Protein AF-A0A7Y3HHA9-F1 (afdb_monomer)

Nearest PDB structures (foldseek):
  8ezw-assembly6_F  TM=5.218E-01  e=1.180E-02  Vibrio cholerae O1 biovar El Tor str. N16961
  5mj4-assembly1_A  TM=5.507E-01  e=1.048E+00  Homo sapiens
  3duh-assembly2_B  TM=5.190E-01  e=1.494E+00  Homo sapiens
  6uib-assembly1_B  TM=4.899E-01  e=1.408E+00  Homo sapiens
  7u4c-assembly1_A  TM=1.554E-01  e=4.325E-01  Borreliella burgdorferi

Sequence (174 aa):
MTKRVMRGATVMVLTVIAATLVMAGVAGAHQSGENYLYLDIFDSEIDGEIHYPVEDLNEVLGADIPDDADGAKMWAEANPDLIHDYSAAHIAMSGLDGSSWPIVFGDFDGLEGADGAYLIAAFDVDREFEEVPRQFVVTYDAIVHAKPERAALLAIATDFGSGTFNNEADMLLR

Secondary structure (DSSP, 8-state):
--SSSHHHHHHHHHHHHHHHHTT--------TTEEEEEEEE-SS-EEEEEEEEHHHHHHHHT----SSHHHHHHHHHHSHHHHHHHHHHHEEEEETT--EE-EEEEEEEEEEETTEEEEEEEEEE----SS--S-EEEEE-TTTTT-TTSEEEEEEEEETTTTB-S--S-B---

Structure (mmCIF, N/CA/C/O backbone):
data_AF-A0A7Y3HHA9-F1
#
_entry.id   AF-A0A7Y3HHA9-F1
#
loop_
_atom_site.group_PDB
_atom_site.id
_atom_site.type_symbol
_atom_site.label_atom_id
_atom_site.label_alt_id
_atom_site.label_comp_id
_atom_site.label_asym_id
_atom_site.label_entity_id
_atom_site.label_seq_id
_atom_site.pdbx_PDB_ins_code
_atom_site.Cartn_x
_atom_site.Cartn_y
_atom_site.Cartn_z
_atom_site.occupancy
_atom_site.B_iso_or_equiv
_atom_site.auth_seq_id
_atom_site.auth_comp_id
_atom_site.auth_asym_id
_atom_site.auth_atom_id
_atom_site.pdbx_PDB_model_num
ATOM 1 N N . MET A 1 1 ? 16.916 63.823 18.749 1.00 47.66 1 MET A N 1
ATOM 2 C CA . MET A 1 1 ? 17.586 62.990 17.719 1.00 47.66 1 MET A CA 1
ATOM 3 C C . MET A 1 1 ? 17.289 61.524 18.017 1.00 47.66 1 MET A C 1
ATOM 5 O O . MET A 1 1 ? 18.053 60.885 18.715 1.00 47.66 1 MET A O 1
ATOM 9 N N . THR A 1 2 ? 16.147 61.005 17.559 1.00 54.62 2 THR A N 1
ATOM 10 C CA . THR A 1 2 ? 15.595 59.715 18.049 1.00 54.62 2 THR A CA 1
ATOM 11 C C . THR A 1 2 ? 14.977 58.857 16.936 1.00 54.62 2 THR A C 1
ATOM 13 O O . THR A 1 2 ? 14.208 57.948 17.204 1.00 54.62 2 THR A O 1
ATOM 16 N N . LYS A 1 3 ? 15.310 59.124 15.663 1.00 49.22 3 LYS A N 1
ATOM 17 C CA . LYS A 1 3 ? 14.715 58.429 14.498 1.00 49.22 3 LYS A CA 1
ATOM 18 C C . LYS A 1 3 ? 15.696 57.601 13.652 1.00 49.22 3 LYS A C 1
ATOM 20 O O . LYS A 1 3 ? 15.265 56.941 12.714 1.00 49.22 3 LYS A O 1
ATOM 25 N N . ARG A 1 4 ? 17.004 57.615 13.951 1.00 50.03 4 ARG A N 1
ATOM 26 C CA . ARG A 1 4 ? 18.024 56.909 13.139 1.00 50.03 4 ARG A CA 1
ATOM 27 C C . ARG A 1 4 ? 18.368 55.495 13.621 1.00 50.03 4 ARG A C 1
ATOM 29 O O . ARG A 1 4 ? 18.747 54.681 12.794 1.00 50.03 4 ARG A O 1
ATOM 36 N N . VAL A 1 5 ? 18.180 55.183 14.905 1.00 50.69 5 VAL A N 1
ATOM 37 C CA . VAL A 1 5 ? 18.559 53.870 15.471 1.00 50.69 5 VAL A CA 1
ATOM 38 C C . VAL A 1 5 ? 17.484 52.796 15.223 1.00 50.69 5 VAL A C 1
ATOM 40 O O . VAL A 1 5 ? 17.817 51.639 15.001 1.00 50.69 5 VAL A O 1
ATOM 43 N N . MET A 1 6 ? 16.200 53.174 15.130 1.00 48.12 6 MET A N 1
ATOM 44 C CA . MET A 1 6 ? 15.101 52.220 14.881 1.00 48.12 6 MET A CA 1
ATOM 45 C C . MET A 1 6 ? 15.085 51.613 13.469 1.00 48.12 6 MET A C 1
ATOM 47 O O . MET A 1 6 ? 14.501 50.555 13.288 1.00 48.12 6 MET A O 1
ATOM 51 N N . ARG A 1 7 ? 15.729 52.230 12.465 1.00 48.66 7 ARG A N 1
ATOM 52 C CA . ARG A 1 7 ? 15.725 51.702 11.085 1.00 48.66 7 ARG A CA 1
ATOM 53 C C . ARG A 1 7 ? 16.680 50.522 10.869 1.00 48.66 7 ARG A C 1
ATOM 55 O O . ARG A 1 7 ? 16.434 49.726 9.975 1.00 48.66 7 ARG A O 1
ATOM 62 N N . GLY A 1 8 ? 17.741 50.397 11.671 1.00 46.31 8 GLY A N 1
ATOM 63 C CA . GLY A 1 8 ? 18.710 49.299 11.539 1.00 46.31 8 GLY A CA 1
ATOM 64 C C . GLY A 1 8 ? 18.204 47.975 12.117 1.00 46.31 8 GLY A C 1
ATOM 65 O O . GLY A 1 8 ? 18.398 46.924 11.514 1.00 46.31 8 GLY A O 1
ATOM 66 N N . ALA A 1 9 ? 17.491 48.035 13.246 1.00 51.56 9 ALA A N 1
ATOM 67 C CA . ALA A 1 9 ? 16.968 46.849 13.924 1.00 51.56 9 ALA A CA 1
ATOM 68 C C . ALA A 1 9 ? 15.857 46.147 13.120 1.00 51.56 9 ALA A C 1
ATOM 70 O O . ALA A 1 9 ? 15.821 44.922 13.064 1.00 51.56 9 ALA A O 1
ATOM 71 N N . THR A 1 10 ? 14.991 46.905 12.438 1.00 52.88 10 THR A N 1
ATOM 72 C CA . THR A 1 10 ? 13.912 46.338 11.610 1.00 52.88 10 THR A CA 1
ATOM 73 C C . THR A 1 10 ? 14.438 45.604 10.374 1.00 52.88 10 THR A C 1
ATOM 75 O O . THR A 1 10 ? 13.900 44.563 10.015 1.00 52.88 10 THR A O 1
ATOM 78 N N . VAL A 1 11 ? 15.510 46.101 9.742 1.00 56.81 11 VAL A N 1
ATOM 79 C CA . VAL A 1 11 ? 16.112 45.444 8.567 1.00 56.81 11 VAL A CA 1
ATOM 80 C C . VAL A 1 11 ? 16.788 44.130 8.965 1.00 56.81 11 VAL A C 1
ATOM 82 O O . VAL A 1 11 ? 16.628 43.137 8.271 1.00 56.81 11 VAL A O 1
ATOM 85 N N . MET A 1 12 ? 17.469 44.087 10.114 1.00 55.66 12 MET A N 1
ATOM 86 C CA . MET A 1 12 ? 18.148 42.874 10.582 1.00 55.66 12 MET A CA 1
ATOM 87 C C . MET A 1 12 ? 17.168 41.746 10.944 1.00 55.66 12 MET A C 1
ATOM 89 O O . MET A 1 12 ? 17.413 40.593 10.602 1.00 55.66 12 MET A O 1
ATOM 93 N N . VAL A 1 13 ? 16.037 42.072 11.581 1.00 59.06 13 VAL A N 1
ATOM 94 C CA . VAL A 1 13 ? 14.995 41.089 11.936 1.00 59.06 13 VAL A CA 1
ATOM 95 C C . VAL A 1 13 ? 14.335 40.501 10.684 1.00 59.06 13 VAL A C 1
ATOM 97 O O . VAL A 1 13 ? 14.126 39.293 10.620 1.00 59.06 13 VAL A O 1
ATOM 100 N N . LEU A 1 14 ? 14.072 41.320 9.660 1.00 58.12 14 LEU A N 1
ATOM 101 C CA . LEU A 1 14 ? 13.519 40.842 8.387 1.00 58.12 14 LEU A CA 1
ATOM 102 C C . LEU A 1 14 ? 14.495 39.928 7.633 1.00 58.12 14 LEU A C 1
ATOM 104 O O . LEU A 1 14 ? 14.060 38.931 7.062 1.00 58.12 14 LEU A O 1
ATOM 108 N N . THR A 1 15 ? 15.802 40.208 7.675 1.00 58.19 15 THR A N 1
ATOM 109 C CA . THR A 1 15 ? 16.816 39.338 7.056 1.00 58.19 15 THR A CA 1
ATOM 110 C C . THR A 1 15 ? 16.924 37.985 7.760 1.00 58.19 15 THR A C 1
ATOM 112 O O . THR A 1 15 ? 17.072 36.968 7.089 1.00 58.19 15 THR A O 1
ATOM 115 N N . VAL A 1 16 ? 16.816 37.943 9.093 1.00 59.91 16 VAL A N 1
ATOM 116 C CA . VAL A 1 16 ? 16.856 36.680 9.852 1.00 59.91 16 VAL A CA 1
ATOM 117 C C . VAL A 1 16 ? 15.610 35.830 9.583 1.00 59.91 16 VAL A C 1
ATOM 119 O O . VAL A 1 16 ? 15.747 34.635 9.352 1.00 59.91 16 VAL A O 1
ATOM 122 N N . ILE A 1 17 ? 14.419 36.439 9.516 1.00 59.75 17 ILE A N 1
ATOM 123 C CA . ILE A 1 17 ? 13.169 35.727 9.184 1.00 59.75 17 ILE A CA 1
ATOM 124 C C . ILE A 1 17 ? 13.194 35.205 7.736 1.00 59.75 17 ILE A C 1
ATOM 126 O O . ILE A 1 17 ? 12.814 34.062 7.482 1.00 59.75 17 ILE A O 1
ATOM 130 N N . ALA A 1 18 ? 13.688 36.006 6.786 1.00 58.78 18 ALA A N 1
ATOM 131 C CA . ALA A 1 18 ? 13.836 35.576 5.396 1.00 58.78 18 ALA A CA 1
ATOM 132 C C . ALA A 1 18 ? 14.856 34.434 5.246 1.00 58.78 18 ALA A C 1
ATOM 134 O O . ALA A 1 18 ? 14.629 33.521 4.461 1.00 58.78 18 ALA A O 1
ATOM 135 N N . ALA A 1 19 ? 15.943 34.439 6.027 1.00 58.47 19 ALA A N 1
ATOM 136 C CA . ALA A 1 19 ? 16.940 33.369 6.012 1.00 58.47 19 ALA A CA 1
ATOM 137 C C . ALA A 1 19 ? 16.417 32.049 6.607 1.00 58.47 19 ALA A C 1
ATOM 139 O O . ALA A 1 19 ? 16.813 30.982 6.145 1.00 58.47 19 ALA A O 1
ATOM 140 N N . THR A 1 20 ? 15.508 32.092 7.588 1.00 56.41 20 THR A N 1
ATOM 141 C CA . THR A 1 20 ? 14.905 30.873 8.160 1.00 56.41 20 THR A CA 1
ATOM 142 C C . THR A 1 20 ? 13.852 30.228 7.258 1.00 56.41 20 THR A C 1
ATOM 144 O O . THR A 1 20 ? 13.670 29.019 7.328 1.00 56.41 20 THR A O 1
ATOM 147 N N . LEU A 1 21 ? 13.193 30.993 6.378 1.00 56.50 21 LEU A N 1
ATOM 148 C CA . LEU A 1 21 ? 12.159 30.466 5.472 1.00 56.50 21 LEU A CA 1
ATOM 149 C C . LEU A 1 21 ? 12.725 29.659 4.290 1.00 56.50 21 LEU A C 1
ATOM 151 O O . LEU A 1 21 ? 12.011 28.839 3.726 1.00 56.50 21 LEU A O 1
ATOM 155 N N . VAL A 1 22 ? 14.000 29.845 3.931 1.00 54.88 22 VAL A N 1
ATOM 156 C CA . VAL A 1 22 ? 14.644 29.099 2.827 1.00 54.88 22 VAL A CA 1
ATOM 157 C C . VAL A 1 22 ? 15.111 27.701 3.269 1.00 54.88 22 VAL A C 1
ATOM 159 O O . VAL A 1 22 ? 15.427 26.865 2.432 1.00 54.88 22 VAL A O 1
ATOM 162 N N . MET A 1 23 ? 15.117 27.417 4.577 1.00 50.69 23 MET A N 1
ATOM 163 C CA . MET A 1 23 ? 15.437 26.092 5.130 1.00 50.69 23 MET A CA 1
ATOM 164 C C . MET A 1 23 ? 14.202 25.270 5.514 1.00 50.69 23 MET A C 1
ATOM 166 O O . MET A 1 23 ? 14.335 24.275 6.224 1.00 50.69 23 MET A O 1
ATOM 170 N N . ALA A 1 24 ? 13.012 25.634 5.026 1.00 50.94 24 ALA A N 1
ATOM 171 C CA . ALA A 1 24 ? 11.919 24.673 4.925 1.00 50.94 24 ALA A CA 1
ATOM 172 C C . ALA A 1 24 ? 12.322 23.638 3.864 1.00 50.94 24 ALA A C 1
ATOM 174 O O . ALA A 1 24 ? 11.993 23.770 2.687 1.00 50.94 24 ALA A O 1
ATOM 175 N N . GLY A 1 25 ? 13.161 22.680 4.270 1.00 49.50 25 GLY A N 1
ATOM 176 C CA . GLY A 1 25 ? 13.531 21.544 3.446 1.00 49.50 25 GLY A CA 1
ATOM 177 C C . GLY A 1 25 ? 12.257 20.881 2.953 1.00 49.50 25 GLY A C 1
ATOM 178 O O . GLY A 1 25 ? 11.288 20.770 3.706 1.00 49.50 25 GLY A O 1
ATOM 179 N N . VAL A 1 26 ? 12.259 20.489 1.682 1.00 49.69 26 VAL A N 1
ATOM 180 C CA . VAL A 1 26 ? 11.232 19.608 1.138 1.00 49.69 26 VAL A CA 1
ATOM 181 C C . VAL A 1 26 ? 11.236 18.385 2.047 1.00 49.69 26 VAL A C 1
ATOM 183 O O . VAL A 1 26 ? 12.224 17.653 2.089 1.00 49.69 26 VAL A O 1
ATOM 186 N N . ALA A 1 27 ? 10.202 18.244 2.871 1.00 51.69 27 ALA A N 1
ATOM 187 C CA . ALA A 1 27 ? 10.005 17.050 3.665 1.00 51.69 27 ALA A CA 1
ATOM 188 C C . ALA A 1 27 ? 9.682 15.941 2.662 1.00 51.69 27 ALA A C 1
ATOM 190 O O . ALA A 1 27 ? 8.541 15.791 2.239 1.00 51.69 27 ALA A O 1
ATOM 191 N N . GLY A 1 28 ? 10.720 15.254 2.184 1.00 55.97 28 GLY A N 1
ATOM 192 C CA . GLY A 1 28 ? 10.570 14.051 1.384 1.00 55.97 28 GLY A CA 1
ATOM 193 C C . GLY A 1 28 ? 10.059 12.962 2.310 1.00 55.97 28 GLY A C 1
ATOM 194 O O . GLY A 1 28 ? 10.855 12.348 3.013 1.00 55.97 28 GLY A O 1
ATOM 195 N N . ALA A 1 29 ? 8.738 12.796 2.365 1.00 62.22 29 ALA A N 1
ATOM 196 C CA . ALA A 1 29 ? 8.090 11.759 3.163 1.00 62.22 29 ALA A CA 1
ATOM 197 C C . ALA A 1 29 ? 8.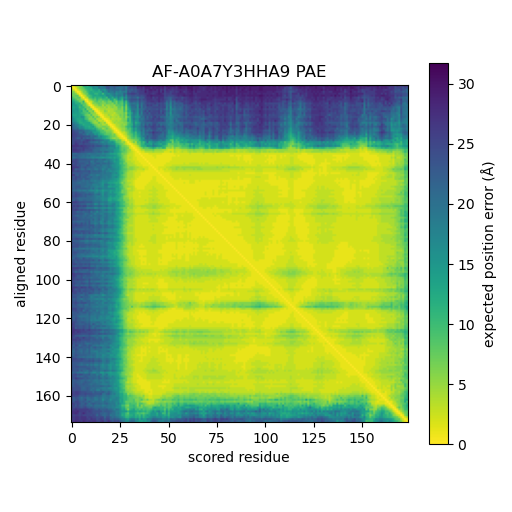378 10.343 2.630 1.00 62.22 29 ALA A C 1
ATOM 199 O O . ALA A 1 29 ? 8.189 9.387 3.366 1.00 62.22 29 ALA A O 1
ATOM 200 N N . HIS A 1 30 ? 8.909 10.236 1.406 1.00 63.78 30 HIS A N 1
ATOM 201 C CA . HIS A 1 30 ? 9.279 8.981 0.762 1.00 63.78 30 HIS A CA 1
ATOM 202 C C . HIS A 1 30 ? 10.801 8.882 0.614 1.00 63.78 30 HIS A C 1
ATOM 204 O O . HIS A 1 30 ? 11.395 9.670 -0.130 1.00 63.78 30 HIS A O 1
ATOM 210 N N . GLN A 1 31 ? 11.445 7.947 1.320 1.00 68.31 31 GLN A N 1
ATOM 211 C CA . GLN A 1 31 ? 12.849 7.590 1.069 1.00 68.31 31 GLN A CA 1
ATOM 212 C C . GLN A 1 31 ? 12.918 6.410 0.094 1.00 68.31 31 GLN A C 1
ATOM 214 O O . GLN A 1 31 ? 12.062 5.528 0.118 1.00 68.31 31 GLN A O 1
ATOM 219 N N . SER A 1 32 ? 13.947 6.366 -0.760 1.00 69.19 32 SER A N 1
ATOM 220 C CA . SER A 1 32 ? 14.205 5.195 -1.608 1.00 69.19 32 SER A CA 1
ATOM 221 C C . SER A 1 32 ? 14.218 3.894 -0.793 1.00 69.19 32 SER A C 1
ATOM 223 O O . SER A 1 32 ? 14.957 3.766 0.186 1.00 69.19 32 SER A O 1
ATOM 225 N N . GLY A 1 33 ? 13.445 2.902 -1.243 1.00 75.50 33 GLY A N 1
ATOM 226 C CA . GLY A 1 33 ? 13.431 1.551 -0.676 1.00 75.50 33 GLY A CA 1
ATOM 227 C C . GLY A 1 33 ? 12.473 1.325 0.493 1.00 75.50 33 GLY A C 1
ATOM 228 O O . GLY A 1 33 ? 12.550 0.279 1.146 1.00 75.50 33 GLY A O 1
ATOM 229 N N . GLU A 1 34 ? 11.590 2.279 0.761 1.00 88.44 34 GLU A N 1
ATOM 230 C CA . GLU A 1 34 ? 10.464 2.111 1.672 1.00 88.44 34 GLU A CA 1
ATOM 231 C C . GLU A 1 34 ? 9.215 1.741 0.860 1.00 88.44 34 GLU A C 1
ATOM 233 O O . GLU A 1 34 ? 8.952 2.318 -0.190 1.00 88.44 34 GLU A O 1
ATOM 238 N N . ASN A 1 35 ? 8.456 0.753 1.323 1.00 92.06 35 ASN A N 1
ATOM 239 C CA . ASN A 1 35 ? 7.112 0.473 0.826 1.00 92.06 35 ASN A CA 1
ATOM 240 C C . ASN A 1 35 ? 6.119 0.716 1.962 1.00 92.06 35 ASN A C 1
ATOM 242 O O . ASN A 1 35 ? 6.415 0.414 3.123 1.00 92.06 35 ASN A O 1
ATOM 246 N N . TYR A 1 36 ? 4.961 1.276 1.630 1.00 94.50 36 TYR A N 1
ATOM 247 C CA . TYR A 1 36 ? 4.042 1.810 2.628 1.00 94.50 36 TYR A CA 1
ATOM 248 C C . TYR A 1 36 ? 2.690 1.126 2.546 1.00 94.50 36 TYR A C 1
ATOM 250 O O . TYR A 1 36 ? 2.186 0.846 1.463 1.00 94.50 36 TYR A O 1
ATOM 258 N N . LEU A 1 37 ? 2.107 0.906 3.715 1.00 96.75 37 LEU A N 1
ATOM 259 C CA . LEU A 1 37 ? 0.710 0.584 3.910 1.00 96.75 37 LEU A CA 1
ATOM 260 C C . LEU A 1 37 ? 0.083 1.735 4.697 1.00 96.75 37 LEU A C 1
ATOM 262 O O . LEU A 1 37 ? 0.423 1.950 5.864 1.00 96.75 37 LEU A O 1
ATOM 266 N N . TYR A 1 38 ? -0.814 2.472 4.058 1.00 96.19 38 TYR A N 1
ATOM 267 C CA . TYR A 1 38 ? -1.603 3.525 4.681 1.00 96.19 38 TYR A CA 1
ATOM 268 C C . TYR A 1 38 ? -2.986 2.991 5.027 1.00 96.19 38 TYR A C 1
ATOM 270 O O . TYR A 1 38 ? -3.586 2.262 4.240 1.00 96.19 38 TYR A O 1
ATOM 278 N N . LEU A 1 39 ? -3.471 3.343 6.216 1.00 96.94 39 LEU A N 1
ATOM 279 C CA . LEU A 1 39 ? -4.825 3.038 6.662 1.00 96.94 39 LEU A CA 1
ATOM 280 C C . LEU A 1 39 ? -5.594 4.323 6.954 1.00 96.94 39 LEU A C 1
ATOM 282 O O . LEU A 1 39 ? -5.101 5.189 7.687 1.00 96.94 39 LEU A O 1
ATOM 286 N N . ASP A 1 40 ? -6.826 4.373 6.470 1.00 96.12 40 ASP A N 1
ATOM 287 C CA . ASP A 1 40 ? -7.832 5.362 6.820 1.00 96.12 40 ASP A CA 1
ATOM 288 C C . ASP A 1 40 ? -8.936 4.676 7.627 1.00 96.12 40 ASP A C 1
ATOM 290 O O . ASP A 1 40 ? -9.640 3.784 7.162 1.00 96.12 40 ASP A O 1
ATOM 294 N N . ILE A 1 41 ? -9.039 5.057 8.899 1.00 96.19 41 ILE A N 1
ATOM 295 C CA . ILE A 1 41 ? -9.936 4.445 9.875 1.00 96.19 41 ILE A CA 1
ATOM 296 C C . ILE A 1 41 ? -11.081 5.414 10.163 1.00 96.19 41 ILE A C 1
ATOM 298 O O . ILE A 1 41 ? -10.906 6.450 10.820 1.00 96.19 41 ILE A O 1
ATOM 302 N N . PHE A 1 42 ? -12.268 5.047 9.700 1.00 94.81 42 PHE A N 1
ATOM 303 C CA . PHE A 1 42 ? -13.505 5.782 9.925 1.00 94.81 42 PHE A CA 1
ATOM 304 C C . PHE A 1 42 ? -14.327 5.133 11.049 1.00 94.81 42 PHE A C 1
ATOM 306 O O . PHE A 1 42 ? -13.882 4.198 11.718 1.00 94.81 42 PHE A O 1
ATOM 313 N N . ASP A 1 43 ? -15.538 5.642 11.289 1.00 93.56 43 ASP A N 1
ATOM 314 C CA . ASP A 1 43 ? -16.406 5.128 12.356 1.00 93.56 43 ASP A CA 1
ATOM 315 C C . ASP A 1 43 ? -16.838 3.671 12.097 1.00 93.56 43 ASP A C 1
ATOM 317 O O . ASP A 1 43 ? -16.885 2.864 13.029 1.00 93.56 43 ASP A O 1
ATOM 321 N N . SER A 1 44 ? -17.133 3.325 10.839 1.00 95.56 44 SER A N 1
ATOM 322 C CA . SER A 1 44 ? -17.732 2.037 10.450 1.00 95.56 44 SER A CA 1
ATOM 323 C C . SER A 1 44 ? -17.018 1.307 9.309 1.00 95.56 44 SER A C 1
ATOM 325 O O . SER A 1 44 ? -17.502 0.262 8.879 1.00 95.56 44 SER A O 1
ATOM 327 N N . GLU A 1 45 ? -15.903 1.840 8.815 1.00 96.88 45 GLU A N 1
ATOM 328 C CA . GLU A 1 45 ? -15.158 1.309 7.667 1.00 96.88 45 GLU A CA 1
ATOM 329 C C . GLU A 1 45 ? -13.651 1.546 7.835 1.00 96.88 45 GLU A C 1
ATOM 331 O O . GLU A 1 45 ? -13.220 2.409 8.610 1.00 96.88 45 GLU A O 1
ATOM 336 N N . ILE A 1 46 ? -12.861 0.715 7.156 1.00 97.88 46 ILE A N 1
ATOM 337 C CA . ILE A 1 46 ? -11.411 0.856 7.058 1.00 97.88 46 ILE A CA 1
ATOM 338 C C . ILE A 1 46 ? -11.058 0.758 5.584 1.00 97.88 46 ILE A C 1
ATOM 340 O O . ILE A 1 46 ? -11.289 -0.289 4.972 1.00 97.88 46 ILE A O 1
ATOM 344 N N . ASP A 1 47 ? -10.405 1.800 5.100 1.00 97.75 47 ASP A N 1
ATOM 345 C CA . ASP A 1 47 ? -9.862 1.867 3.754 1.00 97.75 47 ASP A CA 1
ATOM 346 C C . ASP A 1 47 ? -8.339 1.935 3.859 1.00 97.75 47 ASP A C 1
ATOM 348 O O . ASP A 1 47 ? -7.760 2.151 4.937 1.00 97.75 47 ASP A O 1
ATOM 352 N N . GLY A 1 48 ? -7.657 1.733 2.744 1.00 97.56 48 GLY A N 1
ATOM 353 C CA . GLY A 1 48 ? -6.223 1.905 2.724 1.00 97.56 48 GLY A CA 1
ATOM 354 C C . GLY A 1 48 ? -5.619 1.923 1.341 1.00 97.56 48 GLY A C 1
ATOM 355 O O . GLY A 1 48 ? -6.255 1.667 0.320 1.00 97.56 48 GLY A O 1
ATOM 356 N N . GLU A 1 49 ? -4.328 2.208 1.340 1.00 98.00 49 GLU A N 1
ATOM 357 C CA . GLU A 1 49 ? -3.516 2.266 0.141 1.00 98.00 49 GLU A CA 1
ATOM 358 C C . GLU A 1 49 ? -2.195 1.551 0.381 1.00 98.00 49 GLU A C 1
ATOM 360 O O . GLU A 1 49 ? -1.577 1.670 1.443 1.00 98.00 49 GLU A O 1
ATOM 365 N N . ILE A 1 50 ? -1.734 0.828 -0.634 1.00 98.19 50 ILE A N 1
ATOM 366 C CA . ILE A 1 50 ? -0.393 0.256 -0.655 1.00 98.19 50 ILE A CA 1
ATOM 367 C C . ILE A 1 50 ? 0.436 1.015 -1.675 1.00 98.19 50 ILE A C 1
ATOM 369 O O . ILE A 1 50 ? 0.065 1.082 -2.844 1.00 98.19 50 ILE A O 1
ATOM 373 N N . HIS A 1 51 ? 1.557 1.582 -1.238 1.00 96.94 51 HIS A N 1
ATOM 374 C CA . HIS A 1 51 ? 2.469 2.328 -2.100 1.00 96.94 51 HIS A CA 1
ATOM 375 C C . HIS A 1 51 ? 3.694 1.461 -2.381 1.00 96.94 51 HIS A C 1
ATOM 377 O O . HIS A 1 51 ? 4.542 1.235 -1.509 1.00 96.94 51 HIS A O 1
ATOM 383 N N . TYR A 1 52 ? 3.786 0.975 -3.616 1.00 97.38 52 TYR A N 1
ATOM 384 C CA . TYR A 1 52 ? 4.878 0.135 -4.093 1.00 97.38 52 TYR A CA 1
ATOM 385 C C . TYR A 1 52 ? 5.899 0.960 -4.877 1.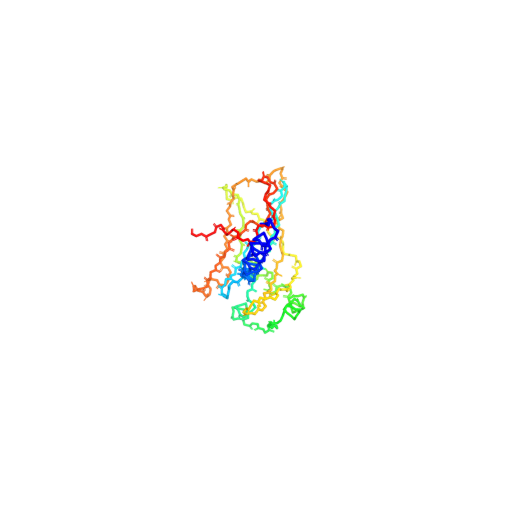00 97.38 52 TYR A C 1
ATOM 387 O O . TYR A 1 52 ? 5.524 1.538 -5.898 1.00 97.38 52 TYR A O 1
ATOM 395 N N . PRO A 1 53 ? 7.191 0.961 -4.501 1.00 96.81 53 PRO A N 1
ATOM 396 C CA . PRO A 1 53 ? 8.234 1.458 -5.390 1.00 96.81 53 PRO A CA 1
ATOM 397 C C . PRO A 1 53 ? 8.209 0.658 -6.695 1.00 96.81 53 PRO A C 1
ATOM 399 O O . PRO A 1 53 ? 8.345 -0.569 -6.669 1.00 96.81 53 PRO A O 1
ATOM 402 N N . VAL A 1 54 ? 8.043 1.330 -7.836 1.00 97.38 54 VAL A N 1
ATOM 403 C CA . VAL A 1 54 ? 7.897 0.656 -9.138 1.00 97.38 54 VAL A CA 1
ATOM 404 C C . VAL A 1 54 ? 9.114 -0.213 -9.469 1.00 97.38 54 VAL A C 1
ATOM 406 O O . VAL A 1 54 ? 8.955 -1.328 -9.963 1.00 97.38 54 VAL A O 1
ATOM 409 N N . GLU A 1 55 ? 10.324 0.255 -9.145 1.00 96.50 55 GLU A N 1
ATOM 410 C CA . GLU A 1 55 ? 11.569 -0.508 -9.319 1.00 96.50 55 GLU A CA 1
ATOM 411 C C . GLU A 1 55 ? 11.508 -1.862 -8.595 1.00 96.50 55 GLU A C 1
ATOM 413 O O . GLU A 1 55 ? 11.743 -2.911 -9.197 1.00 96.50 55 GLU A O 1
ATOM 418 N N . ASP A 1 56 ? 11.137 -1.852 -7.313 1.00 97.12 56 ASP A N 1
ATOM 419 C CA . ASP A 1 56 ? 11.056 -3.072 -6.512 1.00 97.12 56 ASP A CA 1
ATOM 420 C C . ASP A 1 56 ? 9.927 -3.986 -6.994 1.00 97.12 56 ASP A C 1
ATOM 422 O O . ASP A 1 56 ? 10.094 -5.207 -7.029 1.00 97.12 56 ASP A O 1
ATOM 426 N N . LEU A 1 57 ? 8.795 -3.405 -7.396 1.00 97.19 57 LEU A N 1
ATOM 427 C CA . LEU A 1 57 ? 7.651 -4.153 -7.902 1.00 97.19 57 LEU A CA 1
ATOM 428 C C . LEU A 1 57 ? 7.982 -4.871 -9.221 1.00 97.19 57 LEU A C 1
ATOM 430 O O . LEU A 1 57 ? 7.647 -6.045 -9.388 1.00 97.19 57 LEU A O 1
ATOM 434 N N . ASN A 1 58 ? 8.709 -4.208 -10.124 1.00 98.00 58 ASN A N 1
ATOM 435 C CA . ASN A 1 58 ? 9.222 -4.813 -11.353 1.00 98.00 58 ASN A CA 1
ATOM 436 C C . ASN A 1 58 ? 10.125 -6.010 -11.074 1.00 98.00 58 ASN A C 1
ATOM 438 O O . ASN A 1 58 ? 9.982 -7.052 -11.716 1.00 98.00 58 ASN A O 1
ATOM 442 N N . GLU A 1 59 ? 11.027 -5.894 -10.100 1.00 96.94 59 GLU A N 1
ATOM 443 C CA . GLU A 1 59 ? 11.925 -6.987 -9.738 1.00 96.94 59 GLU A CA 1
ATOM 444 C C . GLU A 1 59 ? 11.184 -8.200 -9.166 1.00 96.94 59 GLU A C 1
ATOM 446 O O . GLU A 1 59 ? 11.470 -9.329 -9.573 1.00 96.94 59 GLU A O 1
ATOM 451 N N . VAL A 1 60 ? 10.236 -7.996 -8.244 1.00 97.62 60 VAL A N 1
ATOM 452 C CA . VAL A 1 60 ? 9.530 -9.118 -7.596 1.00 97.62 60 VAL A CA 1
ATOM 453 C C . VAL A 1 60 ? 8.504 -9.779 -8.516 1.00 97.62 60 VAL A C 1
ATOM 455 O O . VAL A 1 60 ? 8.326 -10.995 -8.445 1.00 97.62 60 VAL A O 1
ATOM 458 N N . LEU A 1 61 ? 7.858 -9.014 -9.401 1.00 97.62 61 LEU A N 1
ATOM 459 C CA . LEU A 1 61 ? 6.877 -9.544 -10.353 1.00 97.62 61 LEU A CA 1
ATOM 460 C C . LEU A 1 61 ? 7.516 -10.041 -11.657 1.00 97.62 61 LEU A C 1
ATOM 462 O O . LEU A 1 61 ? 6.869 -10.760 -12.419 1.00 97.62 61 LEU A O 1
ATOM 466 N N . GLY A 1 62 ? 8.764 -9.658 -11.942 1.00 97.56 62 GLY A N 1
ATOM 467 C CA . GLY A 1 62 ? 9.361 -9.830 -13.269 1.00 97.56 62 GLY A CA 1
ATOM 468 C C . GLY A 1 62 ? 8.608 -9.041 -14.347 1.00 97.56 62 GLY A C 1
ATOM 469 O O . GLY A 1 62 ? 8.479 -9.517 -15.477 1.00 97.56 62 GLY A O 1
ATOM 470 N N . ALA A 1 63 ? 8.065 -7.881 -13.972 1.00 97.19 63 ALA A N 1
ATOM 471 C CA . ALA A 1 63 ? 7.266 -7.006 -14.822 1.00 97.19 63 ALA A CA 1
ATOM 472 C C . ALA A 1 63 ? 8.120 -5.895 -15.465 1.00 97.19 63 ALA A C 1
ATOM 474 O O . ALA A 1 63 ? 9.309 -5.760 -15.184 1.00 97.19 63 ALA A O 1
ATOM 475 N N . ASP A 1 64 ? 7.494 -5.130 -16.361 1.00 97.75 64 ASP A N 1
ATOM 476 C CA . ASP A 1 64 ? 8.085 -3.966 -17.039 1.00 97.75 64 ASP A CA 1
ATOM 477 C C . ASP A 1 64 ? 7.113 -2.778 -16.933 1.00 97.75 64 ASP A C 1
ATOM 479 O O . ASP A 1 64 ? 6.538 -2.301 -17.913 1.00 97.75 64 ASP A O 1
ATOM 483 N N . ILE A 1 65 ? 6.822 -2.406 -15.688 1.00 98.44 65 ILE A N 1
ATOM 484 C CA . ILE A 1 65 ? 6.012 -1.256 -15.290 1.00 98.44 65 ILE A CA 1
ATOM 485 C C . ILE A 1 65 ? 6.829 0.014 -15.585 1.00 98.44 65 ILE A C 1
ATOM 487 O O . ILE A 1 65 ? 7.985 0.082 -15.150 1.00 98.44 65 ILE A O 1
ATOM 491 N N . PRO A 1 66 ? 6.267 1.010 -16.298 1.00 98.31 66 PRO A N 1
ATOM 492 C CA . PRO A 1 66 ? 6.940 2.284 -16.555 1.00 98.31 66 PRO A CA 1
ATOM 493 C C . PRO A 1 66 ? 7.362 2.999 -15.269 1.00 98.31 66 PRO A C 1
ATOM 495 O O . PRO A 1 66 ? 6.632 2.972 -14.283 1.00 98.31 66 PRO A O 1
ATOM 498 N N . ASP A 1 67 ? 8.521 3.656 -15.293 1.00 96.19 67 ASP A N 1
ATOM 499 C CA . ASP A 1 67 ? 9.157 4.292 -14.132 1.00 96.19 67 ASP A CA 1
ATOM 500 C C . ASP A 1 67 ? 8.620 5.696 -13.797 1.00 96.19 67 ASP A C 1
ATOM 502 O O . ASP A 1 67 ? 9.107 6.324 -12.856 1.00 96.19 67 ASP A O 1
ATOM 506 N N . ASP A 1 68 ? 7.603 6.162 -14.526 1.00 97.25 68 ASP A N 1
ATOM 507 C CA . ASP A 1 68 ? 6.858 7.396 -14.274 1.00 97.25 68 ASP A CA 1
ATOM 508 C C . ASP A 1 68 ? 5.449 7.121 -13.715 1.00 97.25 68 ASP A C 1
ATOM 510 O O . ASP A 1 68 ? 4.836 6.094 -14.012 1.00 97.25 68 ASP A O 1
ATOM 514 N N . ALA A 1 69 ? 4.920 8.053 -12.915 1.00 96.94 69 ALA A N 1
ATOM 515 C CA . ALA A 1 69 ? 3.638 7.892 -12.222 1.00 96.94 69 ALA A CA 1
ATOM 516 C C . ALA A 1 69 ? 2.453 7.574 -13.159 1.00 96.94 69 ALA A C 1
ATOM 518 O O . ALA A 1 69 ? 1.706 6.621 -12.920 1.00 96.94 69 ALA A O 1
ATOM 519 N N . ASP A 1 70 ? 2.290 8.342 -14.241 1.00 98.38 70 ASP A N 1
ATOM 520 C CA . ASP A 1 70 ? 1.182 8.162 -15.188 1.00 98.38 70 ASP A CA 1
ATOM 521 C C . ASP A 1 70 ? 1.287 6.803 -15.899 1.00 98.38 70 ASP A C 1
ATOM 523 O O . ASP A 1 70 ? 0.298 6.076 -16.038 1.00 98.38 70 ASP A O 1
ATOM 527 N N . GLY A 1 71 ? 2.495 6.432 -16.328 1.00 98.44 71 GLY A N 1
ATOM 528 C CA . GLY A 1 71 ? 2.779 5.157 -16.969 1.00 98.44 71 GLY A CA 1
ATOM 529 C C . GLY A 1 71 ? 2.547 3.960 -16.045 1.00 98.44 71 GLY A C 1
ATOM 530 O O . GLY A 1 71 ? 1.924 2.984 -16.471 1.00 98.44 71 GLY A O 1
ATOM 531 N N . ALA A 1 72 ? 2.985 4.037 -14.785 1.00 98.50 72 ALA A N 1
ATOM 532 C CA . ALA A 1 72 ? 2.769 2.994 -13.784 1.00 98.50 72 ALA A CA 1
ATOM 533 C C . ALA A 1 72 ? 1.275 2.747 -13.540 1.00 98.50 72 ALA A C 1
ATOM 535 O O . ALA A 1 72 ? 0.818 1.601 -13.599 1.00 98.50 72 ALA A O 1
ATOM 536 N N . LYS A 1 73 ? 0.496 3.822 -13.365 1.00 98.62 73 LYS A N 1
ATOM 537 C CA . LYS A 1 73 ? -0.963 3.757 -13.229 1.00 98.62 73 LYS A CA 1
ATOM 538 C C . LYS A 1 73 ? -1.621 3.097 -14.436 1.00 98.62 73 LYS A C 1
ATOM 540 O O . LYS A 1 73 ? -2.342 2.114 -14.285 1.00 98.62 73 LYS A O 1
ATOM 545 N N . MET A 1 74 ? -1.352 3.607 -15.639 1.00 98.62 74 MET A N 1
ATOM 546 C CA . MET A 1 74 ? -1.938 3.073 -16.874 1.00 98.62 74 MET A CA 1
ATOM 547 C C . MET A 1 74 ? -1.597 1.594 -17.075 1.00 98.62 74 MET A C 1
ATOM 549 O O . MET A 1 74 ? -2.412 0.822 -17.584 1.00 98.62 74 MET A O 1
ATOM 553 N N . TRP A 1 75 ? -0.385 1.190 -16.696 1.00 98.62 75 TRP A N 1
ATOM 554 C CA . TRP A 1 75 ? 0.029 -0.202 -16.751 1.00 98.62 75 TRP A CA 1
ATOM 555 C C . TRP A 1 75 ? -0.758 -1.063 -15.760 1.00 98.62 75 TRP A C 1
ATOM 557 O O . TRP A 1 75 ? -1.222 -2.137 -16.144 1.00 98.62 75 TRP A O 1
ATOM 567 N N . ALA A 1 76 ? -0.947 -0.602 -14.521 1.00 98.62 76 ALA A N 1
ATOM 568 C CA . ALA A 1 76 ? -1.689 -1.336 -13.497 1.00 98.62 76 ALA A CA 1
ATOM 569 C C . ALA A 1 76 ? -3.175 -1.468 -13.851 1.00 98.62 76 ALA A C 1
ATOM 571 O O . ALA A 1 76 ? -3.722 -2.564 -13.782 1.00 98.62 76 ALA A O 1
ATOM 572 N N . GLU A 1 77 ? -3.799 -0.404 -14.362 1.00 98.56 77 GLU A N 1
ATOM 573 C CA . GLU A 1 77 ? -5.172 -0.437 -14.888 1.00 98.56 77 GLU A CA 1
ATOM 574 C C . GLU A 1 77 ? -5.340 -1.451 -16.035 1.00 98.56 77 GLU A C 1
ATOM 576 O O . GLU A 1 77 ? -6.407 -2.043 -16.201 1.00 98.56 77 GLU A O 1
ATOM 581 N N . ALA A 1 78 ? -4.290 -1.679 -16.830 1.00 98.62 78 ALA A N 1
ATOM 582 C CA . ALA A 1 78 ? -4.286 -2.683 -17.891 1.00 98.62 78 ALA A CA 1
ATOM 583 C C . ALA A 1 78 ? -3.985 -4.110 -17.393 1.00 98.62 78 ALA A C 1
ATOM 585 O O . ALA A 1 78 ? -4.263 -5.070 -18.117 1.00 98.62 78 ALA A O 1
ATOM 586 N N . ASN A 1 79 ? -3.426 -4.261 -16.189 1.00 98.44 79 ASN A N 1
ATOM 587 C CA . ASN A 1 79 ? -3.020 -5.537 -15.591 1.00 98.44 79 ASN A CA 1
ATOM 588 C C . ASN A 1 79 ? -3.491 -5.670 -14.123 1.00 98.44 79 ASN A C 1
ATOM 590 O O . ASN A 1 79 ? -2.679 -6.016 -13.260 1.00 98.44 79 ASN A O 1
ATOM 594 N N . PRO A 1 80 ? -4.781 -5.421 -13.818 1.00 98.31 80 PRO A N 1
AT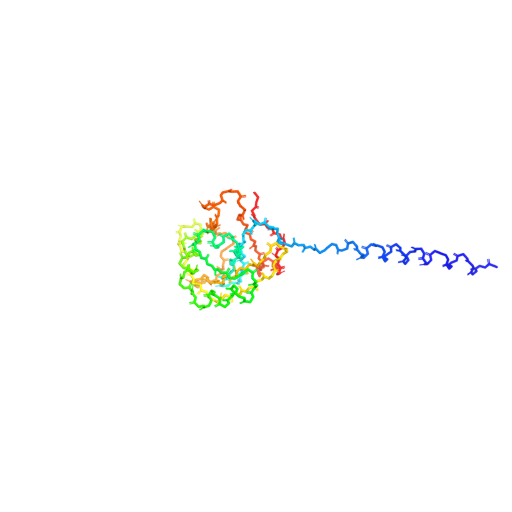OM 595 C CA . PRO A 1 80 ? -5.263 -5.286 -12.443 1.00 98.31 80 PRO A CA 1
ATOM 596 C C . PRO A 1 80 ? -5.038 -6.557 -11.624 1.00 98.31 80 PRO A C 1
ATOM 598 O O . PRO A 1 80 ? -4.474 -6.492 -10.534 1.00 98.31 80 PRO A O 1
ATOM 601 N N . ASP A 1 81 ? -5.384 -7.713 -12.199 1.00 98.38 81 ASP A N 1
ATOM 602 C CA . ASP A 1 81 ? -5.298 -9.017 -11.537 1.00 98.38 81 ASP A CA 1
ATOM 603 C C . ASP A 1 81 ? -3.887 -9.301 -11.003 1.00 98.38 81 ASP A C 1
ATOM 605 O O . ASP A 1 81 ? -3.736 -9.841 -9.915 1.00 98.38 81 ASP A O 1
ATOM 609 N N . LEU A 1 82 ? -2.838 -8.899 -11.731 1.00 98.31 82 LEU A N 1
ATOM 610 C CA . LEU A 1 82 ? -1.459 -9.162 -11.318 1.00 98.31 82 LEU A CA 1
ATOM 611 C C . LEU A 1 82 ? -1.080 -8.383 -10.052 1.00 98.31 82 LEU A C 1
ATOM 613 O O . LEU A 1 82 ? -0.403 -8.927 -9.180 1.00 98.31 82 LEU A O 1
ATOM 617 N N . ILE A 1 83 ? -1.513 -7.124 -9.951 1.00 98.44 83 ILE A N 1
ATOM 618 C CA . ILE A 1 83 ? -1.250 -6.300 -8.769 1.00 98.44 83 ILE A CA 1
ATOM 619 C C . ILE A 1 83 ? -2.160 -6.730 -7.622 1.00 98.44 83 ILE A C 1
ATOM 621 O O . ILE A 1 83 ? -1.669 -6.940 -6.519 1.00 98.44 83 ILE A O 1
ATOM 625 N N . HIS A 1 84 ? -3.451 -6.943 -7.881 1.00 98.56 84 HIS A N 1
ATOM 626 C CA . HIS A 1 84 ? -4.414 -7.379 -6.868 1.00 98.56 84 HIS A CA 1
ATOM 627 C C . HIS A 1 84 ? -4.048 -8.737 -6.263 1.00 98.56 84 HIS A C 1
ATOM 629 O O . HIS A 1 84 ? -4.048 -8.864 -5.042 1.00 98.56 84 HIS A O 1
ATOM 635 N N . ASP A 1 85 ? -3.675 -9.730 -7.075 1.00 98.56 85 ASP A N 1
ATOM 636 C CA . ASP A 1 85 ? -3.266 -11.054 -6.586 1.00 98.56 85 ASP A CA 1
ATOM 637 C C . ASP A 1 85 ? -1.991 -10.970 -5.740 1.00 98.56 85 ASP A C 1
ATOM 639 O O . ASP A 1 85 ? -1.884 -11.620 -4.695 1.00 98.56 85 ASP A O 1
ATOM 643 N N . TYR A 1 86 ? -1.025 -10.154 -6.171 1.00 98.62 86 TYR A N 1
ATOM 644 C CA . TYR A 1 86 ? 0.194 -9.915 -5.408 1.00 98.62 86 TYR A CA 1
ATOM 645 C C . TYR A 1 86 ? -0.117 -9.235 -4.072 1.00 98.62 86 TYR A C 1
ATOM 647 O O . TYR A 1 86 ? 0.297 -9.721 -3.020 1.00 98.62 86 TYR A O 1
ATOM 655 N N . SER A 1 87 ? -0.897 -8.154 -4.083 1.00 98.56 87 SER A N 1
ATOM 656 C CA . SER A 1 87 ? -1.314 -7.462 -2.867 1.00 98.56 87 SER A CA 1
ATOM 657 C C . SER A 1 87 ? -2.067 -8.404 -1.925 1.00 98.56 87 SER A C 1
ATOM 659 O O . SER A 1 87 ? -1.694 -8.504 -0.759 1.00 98.56 87 SER A O 1
ATOM 661 N N . ALA A 1 88 ? -3.035 -9.179 -2.426 1.00 98.5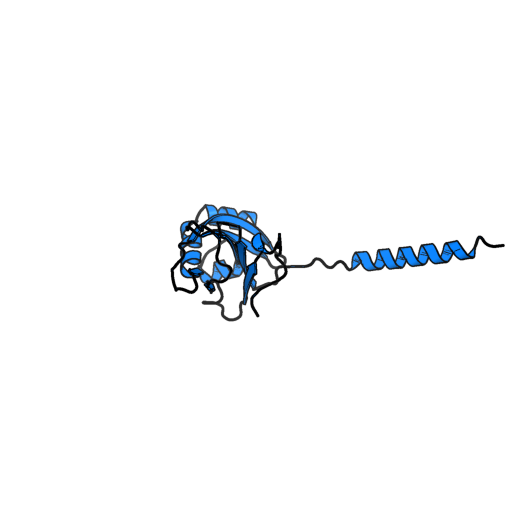0 88 ALA A N 1
ATOM 662 C CA . ALA A 1 88 ? -3.814 -10.148 -1.651 1.00 98.50 88 ALA A CA 1
ATOM 663 C C . ALA A 1 88 ? -2.955 -11.239 -0.990 1.00 98.50 88 ALA A C 1
ATOM 665 O O . ALA A 1 88 ? -3.296 -11.733 0.085 1.00 98.50 88 ALA A O 1
ATOM 666 N N . ALA A 1 89 ? -1.843 -11.628 -1.617 1.00 98.50 89 ALA A N 1
ATOM 667 C CA . ALA A 1 89 ? -0.917 -12.607 -1.055 1.00 98.50 89 ALA A CA 1
ATOM 668 C C . ALA A 1 89 ? -0.063 -12.045 0.095 1.00 98.50 89 ALA A C 1
ATOM 670 O O . ALA A 1 89 ? 0.442 -12.824 0.906 1.00 98.50 89 ALA A O 1
ATOM 671 N N . HIS A 1 90 ? 0.090 -10.720 0.168 1.00 98.50 90 HIS A N 1
ATOM 672 C CA . HIS A 1 90 ? 1.048 -10.040 1.042 1.00 98.50 90 HIS A CA 1
ATOM 673 C C . HIS A 1 90 ? 0.421 -9.113 2.085 1.00 98.50 90 HIS A C 1
ATOM 675 O O . HIS A 1 90 ? 1.152 -8.508 2.870 1.00 98.50 90 HIS A O 1
ATOM 681 N N . ILE A 1 91 ? -0.907 -9.001 2.126 1.00 98.38 91 ILE A N 1
ATOM 682 C CA . ILE A 1 91 ? -1.634 -8.284 3.173 1.00 98.38 91 ILE A CA 1
ATOM 683 C C . ILE A 1 91 ? -2.737 -9.154 3.767 1.00 98.38 91 ILE A C 1
ATOM 685 O O . ILE A 1 91 ? -3.483 -9.834 3.066 1.00 98.38 91 ILE A O 1
ATOM 689 N N . ALA A 1 92 ? -2.854 -9.120 5.090 1.00 98.31 92 ALA A N 1
ATOM 690 C CA . ALA A 1 92 ? -3.971 -9.718 5.801 1.00 98.31 92 ALA A CA 1
ATOM 691 C C . ALA A 1 92 ? -4.354 -8.872 7.012 1.00 98.31 92 ALA A C 1
ATOM 693 O O . ALA A 1 92 ? -3.492 -8.416 7.769 1.00 98.31 92 ALA A O 1
ATOM 694 N N . MET A 1 93 ? -5.658 -8.725 7.234 1.00 98.38 93 MET A N 1
ATOM 695 C CA . MET A 1 93 ? -6.212 -8.025 8.388 1.00 98.38 93 MET A CA 1
ATOM 696 C C . MET A 1 93 ? -7.129 -8.945 9.189 1.00 98.38 93 MET A C 1
ATOM 698 O O . MET A 1 93 ? -7.810 -9.822 8.646 1.00 98.38 93 MET A O 1
ATOM 702 N N . SER A 1 94 ? -7.117 -8.786 10.510 1.00 98.25 94 SER A N 1
ATOM 703 C CA . SER A 1 94 ? -7.974 -9.569 11.398 1.00 98.25 94 SER A CA 1
ATOM 704 C C . SER A 1 94 ? -8.248 -8.879 12.726 1.00 98.25 94 SER A C 1
ATOM 706 O O . SER A 1 94 ? -7.456 -8.069 13.209 1.00 98.25 94 SER A O 1
ATOM 708 N N . GLY A 1 95 ? -9.359 -9.249 13.359 1.00 96.94 95 GLY A N 1
ATOM 709 C CA . GLY A 1 95 ? -9.624 -8.891 14.748 1.00 96.94 95 GLY A CA 1
ATOM 710 C C . GLY A 1 95 ? -8.668 -9.612 15.703 1.00 96.94 95 GLY A C 1
ATOM 711 O O . GLY A 1 95 ? -8.073 -10.635 15.367 1.00 96.94 95 GLY A O 1
ATOM 712 N N . LEU A 1 96 ? -8.562 -9.127 16.944 1.00 96.69 96 LEU A N 1
ATOM 713 C CA . LEU A 1 96 ? -7.778 -9.808 17.991 1.00 96.69 96 LEU A CA 1
ATOM 714 C C . LEU A 1 96 ? -8.292 -11.218 18.328 1.00 96.69 96 LEU A C 1
ATOM 716 O O . LEU A 1 96 ? -7.570 -12.023 18.913 1.00 96.69 96 LEU A O 1
ATOM 720 N N . ASP A 1 97 ? -9.541 -11.514 17.975 1.00 95.44 97 ASP A N 1
ATOM 721 C CA . ASP A 1 97 ? -10.154 -12.837 18.084 1.00 95.44 97 ASP A CA 1
ATOM 722 C C . ASP A 1 97 ? -9.728 -13.800 16.960 1.00 95.44 97 ASP A C 1
ATOM 724 O O . ASP A 1 97 ? -10.139 -14.961 16.956 1.00 95.44 97 ASP A O 1
ATOM 728 N N . GLY A 1 98 ? -8.906 -13.334 16.015 1.00 96.25 98 GLY A N 1
ATOM 729 C CA . GLY A 1 98 ? -8.476 -14.081 14.838 1.00 96.25 98 GLY A CA 1
ATOM 730 C C . GLY A 1 98 ? -9.511 -14.109 13.713 1.00 96.25 98 GLY A C 1
ATOM 731 O O . GLY A 1 98 ? -9.315 -14.837 12.739 1.00 96.25 98 GLY A O 1
ATOM 732 N N . SER A 1 99 ? -10.610 -13.350 13.812 1.00 95.81 99 SER A N 1
ATOM 733 C CA . SER A 1 99 ? -11.564 -13.226 12.707 1.00 95.81 99 SER A CA 1
ATOM 734 C C . SER A 1 99 ? -10.909 -12.496 11.536 1.00 95.81 99 SER A C 1
ATOM 736 O O . SER A 1 99 ? -10.528 -11.336 11.662 1.00 95.81 99 SER A O 1
ATOM 738 N N . SER A 1 100 ? -10.758 -13.182 10.401 1.00 97.31 100 SER A N 1
ATOM 739 C CA . SER A 1 100 ? -10.207 -12.590 9.178 1.00 97.31 100 SER A CA 1
ATOM 740 C C . SER A 1 100 ? -11.160 -11.543 8.611 1.00 97.31 100 SER A C 1
ATOM 742 O O . SER A 1 100 ? -12.381 -11.723 8.642 1.00 97.31 100 SER A O 1
ATOM 744 N N . TRP A 1 101 ? -10.592 -10.440 8.134 1.00 98.00 101 TRP A N 1
ATOM 745 C CA . TRP A 1 101 ? -11.309 -9.364 7.469 1.00 98.00 101 TRP A CA 1
ATOM 746 C C . TRP A 1 101 ? -10.967 -9.419 5.977 1.00 98.00 101 TRP A C 1
ATOM 748 O O . TRP A 1 101 ? -9.797 -9.237 5.636 1.00 98.00 101 TRP A O 1
ATOM 758 N N . PRO A 1 102 ? -11.936 -9.748 5.104 1.00 98.19 102 PRO A N 1
ATOM 759 C CA . PRO A 1 102 ? -11.716 -9.746 3.664 1.00 98.19 102 PRO A CA 1
ATOM 760 C C . PRO A 1 102 ? -11.297 -8.358 3.177 1.00 98.19 102 PRO A C 1
ATOM 762 O O . PRO A 1 102 ? -11.759 -7.352 3.708 1.00 98.19 102 PRO A O 1
ATOM 765 N N . ILE A 1 103 ? -10.421 -8.321 2.178 1.00 98.56 103 ILE A N 1
ATOM 766 C CA . ILE A 1 103 ? -9.937 -7.091 1.550 1.00 98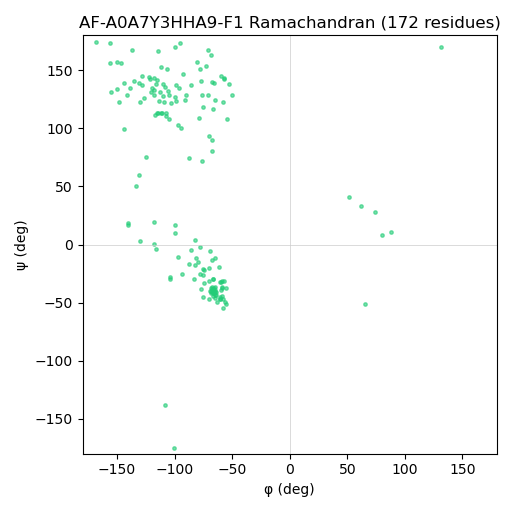.56 103 ILE A CA 1
ATOM 767 C C . ILE A 1 103 ? -10.352 -7.132 0.083 1.00 98.56 103 ILE A C 1
ATOM 769 O O . ILE A 1 103 ? -10.174 -8.158 -0.581 1.00 98.56 103 ILE A O 1
ATOM 773 N N . VAL A 1 104 ? -10.911 -6.031 -0.407 1.00 98.44 104 VAL A N 1
ATOM 774 C CA . VAL A 1 104 ? -11.272 -5.832 -1.810 1.00 98.44 104 VAL A CA 1
ATOM 775 C C . VAL A 1 104 ? -10.377 -4.739 -2.364 1.00 98.44 104 VAL A C 1
ATOM 777 O O . VAL A 1 104 ? -10.336 -3.642 -1.825 1.00 98.44 104 VAL A O 1
ATOM 780 N N . PHE A 1 105 ? -9.644 -5.047 -3.429 1.00 98.38 105 PHE A N 1
ATOM 781 C CA . PHE A 1 105 ? -8.783 -4.068 -4.081 1.00 98.38 105 PHE A CA 1
ATOM 782 C C . PHE A 1 105 ? -9.568 -3.254 -5.104 1.00 98.38 105 PHE A C 1
ATOM 784 O O . PHE A 1 105 ? -10.376 -3.796 -5.864 1.00 98.38 105 PHE A O 1
ATOM 791 N N . GLY A 1 106 ? -9.311 -1.951 -5.099 1.00 96.75 106 GLY A N 1
ATOM 792 C CA . GLY A 1 106 ? -9.969 -0.968 -5.939 1.00 96.75 106 GLY A CA 1
ATOM 793 C C . GLY A 1 106 ? -9.054 -0.442 -7.037 1.00 96.75 106 GLY A C 1
ATOM 794 O O . GLY A 1 106 ? -8.332 -1.194 -7.702 1.00 96.75 106 GLY A O 1
ATOM 795 N N . ASP A 1 107 ? -9.141 0.871 -7.227 1.00 97.94 107 ASP A N 1
ATOM 796 C CA . ASP A 1 107 ? -8.437 1.604 -8.268 1.00 97.94 107 ASP A CA 1
ATOM 797 C C . ASP A 1 107 ? -6.926 1.706 -8.001 1.00 97.94 107 ASP A C 1
ATOM 799 O O . ASP A 1 107 ? -6.421 1.447 -6.903 1.00 97.94 107 ASP A O 1
ATOM 803 N N . PHE A 1 108 ? -6.208 2.122 -9.042 1.00 98.69 108 PHE A N 1
ATOM 804 C CA . PHE A 1 108 ? -4.785 2.415 -8.978 1.00 98.69 108 PHE A CA 1
ATOM 805 C C . PHE A 1 108 ? -4.519 3.904 -9.145 1.00 98.69 108 PHE A C 1
ATOM 807 O O . PHE A 1 108 ? -5.238 4.613 -9.858 1.00 98.69 108 PHE A O 1
ATOM 814 N N . ASP A 1 109 ? -3.415 4.355 -8.566 1.00 98.38 109 ASP A N 1
ATOM 815 C CA . ASP A 1 109 ? -2.850 5.660 -8.871 1.00 98.38 109 ASP A CA 1
ATOM 816 C C . ASP A 1 109 ? -1.330 5.602 -9.014 1.00 98.38 109 ASP A C 1
ATOM 818 O O . ASP A 1 109 ? -0.687 4.600 -8.698 1.00 98.38 109 ASP A O 1
ATOM 822 N N . GLY A 1 110 ? -0.758 6.679 -9.537 1.00 96.94 110 GLY A N 1
ATOM 823 C CA . GLY A 1 110 ? 0.682 6.856 -9.643 1.00 96.94 110 GLY A CA 1
ATOM 824 C C . GLY A 1 110 ? 1.137 8.038 -8.804 1.00 96.94 110 GLY A C 1
ATOM 825 O O . GLY A 1 110 ? 0.516 9.100 -8.835 1.00 96.94 110 GLY A O 1
ATOM 826 N N . LEU A 1 111 ? 2.258 7.888 -8.105 1.00 94.62 111 LEU A N 1
ATOM 827 C CA . LEU A 1 111 ? 2.871 8.974 -7.348 1.00 94.62 111 LEU A CA 1
ATOM 828 C C . LEU A 1 111 ? 4.333 9.148 -7.742 1.00 94.62 111 LEU A C 1
ATOM 830 O O . LEU A 1 111 ? 5.129 8.217 -7.669 1.00 94.62 111 LEU A O 1
ATOM 834 N N . GLU A 1 112 ? 4.703 10.368 -8.123 1.00 94.12 112 GLU A N 1
ATOM 835 C CA . GLU A 1 112 ? 6.096 10.701 -8.404 1.00 94.12 112 GLU A CA 1
ATOM 836 C C . GLU A 1 112 ? 6.875 10.841 -7.087 1.00 94.12 112 GLU A C 1
ATOM 838 O O . GLU A 1 112 ? 6.579 11.712 -6.262 1.00 94.12 112 GLU A O 1
ATOM 843 N N . GLY A 1 113 ? 7.882 9.991 -6.890 1.00 86.88 113 GLY A N 1
ATOM 844 C CA . GLY A 1 113 ? 8.800 10.051 -5.756 1.00 86.88 113 GLY A CA 1
ATOM 845 C C . GLY A 1 113 ? 10.132 10.715 -6.111 1.00 86.88 113 GLY A C 1
ATOM 846 O O . GLY A 1 113 ? 10.458 10.956 -7.269 1.00 86.88 113 GLY A O 1
ATOM 847 N N . ALA A 1 114 ? 10.946 11.005 -5.093 1.00 84.50 114 ALA A N 1
ATOM 848 C CA . ALA A 1 114 ? 12.272 11.597 -5.302 1.00 84.50 114 ALA A CA 1
ATOM 849 C C . ALA A 1 114 ? 13.251 10.649 -6.023 1.00 84.50 114 ALA A C 1
ATOM 851 O O . ALA A 1 114 ? 14.134 11.114 -6.743 1.00 84.50 114 ALA A O 1
ATOM 852 N N . ASP A 1 115 ? 13.074 9.341 -5.825 1.00 85.50 115 ASP A N 1
ATOM 853 C CA . ASP A 1 115 ? 13.966 8.280 -6.302 1.00 85.50 115 ASP A CA 1
ATOM 854 C C . ASP A 1 115 ? 13.261 7.321 -7.287 1.00 85.50 115 ASP A C 1
ATOM 856 O O . ASP A 1 115 ? 13.721 6.201 -7.493 1.00 85.50 115 ASP A O 1
ATOM 860 N N . GLY A 1 116 ? 12.145 7.754 -7.886 1.00 90.94 116 GLY A N 1
ATOM 861 C CA . GLY A 1 116 ? 11.326 6.976 -8.823 1.00 90.94 116 GLY A CA 1
ATOM 862 C C . GLY A 1 116 ? 9.835 7.018 -8.486 1.00 90.94 116 GLY A C 1
ATOM 863 O O . GLY A 1 116 ? 9.443 7.499 -7.419 1.00 90.94 116 GLY A O 1
ATOM 864 N N . ALA A 1 117 ? 9.001 6.521 -9.399 1.00 95.44 117 ALA A N 1
ATOM 865 C CA . ALA A 1 117 ? 7.561 6.446 -9.192 1.00 95.44 117 ALA A CA 1
ATOM 866 C C . ALA A 1 117 ? 7.153 5.350 -8.193 1.00 95.44 117 ALA A C 1
ATOM 868 O O . ALA A 1 117 ? 7.813 4.316 -8.034 1.00 95.44 117 ALA A O 1
ATOM 869 N N . TYR A 1 118 ? 6.007 5.580 -7.566 1.00 96.50 118 TYR A N 1
ATOM 870 C CA . TYR A 1 118 ? 5.257 4.611 -6.789 1.00 96.50 118 TYR A CA 1
ATOM 871 C C . TYR A 1 118 ? 3.976 4.245 -7.533 1.00 96.50 118 TYR A C 1
ATOM 873 O O . TYR A 1 118 ? 3.288 5.118 -8.069 1.00 96.50 118 TYR A O 1
ATOM 881 N N . LEU A 1 119 ? 3.646 2.956 -7.524 1.00 98.06 119 LEU A N 1
ATOM 882 C CA . LEU A 1 119 ? 2.314 2.475 -7.855 1.00 98.06 119 LEU A CA 1
ATOM 883 C C . LEU A 1 119 ? 1.494 2.400 -6.567 1.00 98.06 119 LEU A C 1
ATOM 885 O O . LEU A 1 119 ? 1.894 1.719 -5.620 1.00 98.06 119 LEU A O 1
ATOM 889 N N . ILE A 1 120 ? 0.348 3.068 -6.554 1.00 98.25 120 ILE A N 1
ATOM 890 C CA . ILE A 1 120 ? -0.607 3.048 -5.451 1.00 98.25 120 ILE A CA 1
ATOM 891 C C . ILE A 1 120 ? -1.724 2.065 -5.795 1.00 98.25 120 ILE A C 1
ATOM 893 O O . ILE A 1 120 ? -2.336 2.173 -6.856 1.00 98.25 120 ILE A O 1
ATOM 897 N N . ALA A 1 121 ? -1.989 1.115 -4.900 1.00 98.56 121 ALA A N 1
ATOM 898 C CA . ALA A 1 121 ? -3.128 0.205 -4.975 1.00 98.56 121 ALA A CA 1
ATOM 899 C C . ALA A 1 121 ? -4.076 0.465 -3.800 1.00 98.56 121 ALA A C 1
ATOM 901 O O . ALA A 1 121 ? -3.710 0.213 -2.648 1.00 98.56 121 ALA A O 1
ATOM 902 N N . ALA A 1 122 ? -5.277 0.965 -4.092 1.00 98.62 122 ALA A N 1
ATOM 903 C CA . ALA A 1 122 ? -6.306 1.200 -3.086 1.00 98.62 122 ALA A CA 1
ATOM 904 C C . ALA A 1 122 ? -7.006 -0.108 -2.697 1.00 98.62 122 ALA A C 1
ATOM 906 O O . ALA A 1 122 ? -7.128 -1.036 -3.507 1.00 98.62 122 ALA A O 1
ATOM 907 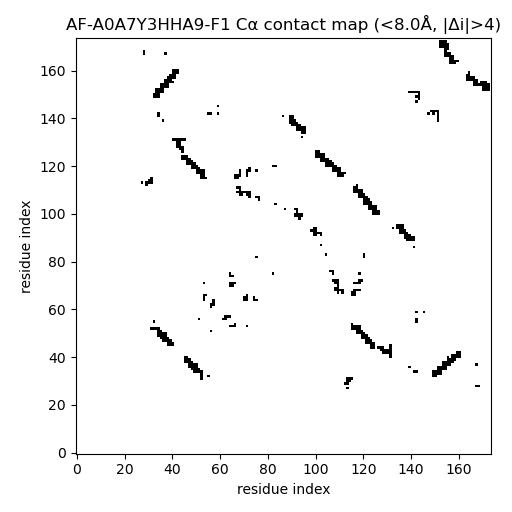N N . PHE A 1 123 ? -7.489 -0.183 -1.463 1.00 98.69 123 PHE A N 1
ATOM 908 C CA . PHE A 1 123 ? -8.313 -1.287 -1.000 1.00 98.69 123 PHE A CA 1
ATOM 909 C C . PHE A 1 123 ? -9.298 -0.860 0.084 1.00 98.69 123 PHE A C 1
ATOM 911 O O . PHE A 1 123 ? -9.047 0.068 0.847 1.00 98.69 123 PHE A O 1
ATOM 918 N N . ASP A 1 124 ? -10.363 -1.643 0.199 1.00 98.44 124 ASP A N 1
ATOM 919 C CA . ASP A 1 124 ? -11.368 -1.543 1.245 1.00 98.44 124 ASP A CA 1
ATOM 920 C C . ASP A 1 124 ? -11.379 -2.836 2.063 1.00 98.44 124 ASP A C 1
ATOM 922 O O . ASP A 1 124 ? -11.226 -3.947 1.532 1.00 98.44 124 ASP A O 1
ATOM 926 N N . VAL A 1 125 ? -11.599 -2.726 3.370 1.00 98.38 125 VAL A N 1
ATOM 927 C CA . VAL A 1 125 ? -11.930 -3.889 4.194 1.00 98.38 125 VAL A CA 1
ATOM 928 C C . VAL A 1 125 ? -13.412 -4.218 3.998 1.00 98.38 125 VAL A C 1
ATOM 930 O O . VAL A 1 125 ? -14.284 -3.516 4.505 1.00 98.38 125 VAL A O 1
ATOM 933 N N . ASP A 1 126 ? -13.710 -5.324 3.312 1.00 97.62 126 ASP A N 1
ATOM 934 C CA . ASP A 1 126 ? -15.075 -5.784 3.008 1.00 97.62 126 ASP A CA 1
ATOM 935 C C . ASP A 1 126 ? -15.732 -6.425 4.239 1.00 97.62 126 ASP A C 1
ATOM 937 O O . ASP A 1 126 ? -15.874 -7.647 4.390 1.00 97.62 126 ASP A O 1
ATOM 941 N N . ARG A 1 127 ? -16.069 -5.558 5.194 1.00 94.00 127 ARG A N 1
ATOM 942 C CA . ARG A 1 127 ? -16.763 -5.885 6.432 1.00 94.00 127 ARG A CA 1
ATOM 943 C C . ARG A 1 127 ? -17.504 -4.663 6.955 1.00 94.00 127 ARG A C 1
ATOM 945 O O . ARG A 1 127 ? -16.917 -3.614 7.173 1.00 94.00 127 ARG A O 1
ATOM 952 N N . GLU A 1 128 ? -18.773 -4.851 7.301 1.00 91.06 128 GLU A N 1
ATOM 953 C CA . GLU A 1 128 ? -19.518 -3.846 8.060 1.00 91.06 128 GLU A CA 1
ATOM 954 C C . GLU A 1 128 ? -19.103 -3.867 9.542 1.00 91.06 128 GLU A C 1
ATOM 956 O O . GLU A 1 128 ? -19.134 -4.917 10.204 1.00 91.06 128 GLU A O 1
ATOM 961 N N . PHE A 1 129 ? -18.751 -2.699 10.079 1.00 94.69 129 PHE A N 1
ATOM 962 C CA . PHE A 1 129 ? -18.497 -2.494 11.502 1.00 94.69 129 PHE A CA 1
ATOM 963 C C . PHE A 1 129 ? -19.626 -1.665 12.128 1.00 94.69 129 PHE A C 1
ATOM 965 O O . PHE A 1 129 ? -20.037 -0.646 11.581 1.00 94.69 129 PHE A O 1
ATOM 972 N N . GLU A 1 130 ? -20.115 -2.075 13.303 1.00 93.56 130 GLU A N 1
ATOM 973 C CA . GLU A 1 130 ? -20.947 -1.182 14.130 1.00 93.56 130 GLU A CA 1
ATOM 974 C C . GLU A 1 130 ? -20.099 -0.022 14.680 1.00 93.56 130 GLU A C 1
ATOM 976 O O . GLU A 1 130 ? -20.542 1.122 14.700 1.00 93.56 130 GLU A O 1
ATOM 981 N N . GLU A 1 131 ? -18.864 -0.337 15.077 1.00 94.06 131 GLU A N 1
ATOM 982 C CA . GLU A 1 131 ? -17.773 0.589 15.379 1.00 94.06 131 GLU A CA 1
ATOM 983 C C . GLU A 1 131 ? -16.462 -0.138 15.047 1.00 94.06 131 GLU A C 1
ATOM 985 O O . GLU A 1 131 ? -16.295 -1.312 15.413 1.00 94.06 131 GLU A O 1
ATOM 990 N N . VAL A 1 132 ? -15.532 0.518 14.350 1.00 95.31 132 VAL A N 1
ATOM 991 C CA . VAL A 1 132 ? -14.222 -0.081 14.060 1.00 95.31 132 VAL A CA 1
ATOM 992 C C . VAL A 1 132 ? -13.447 -0.299 15.371 1.00 95.31 132 VAL A C 1
ATOM 994 O O . VAL A 1 132 ? -13.224 0.647 16.134 1.00 95.31 132 VAL A O 1
ATOM 997 N N . PRO A 1 133 ? -12.992 -1.532 15.679 1.00 94.75 133 PRO A N 1
ATOM 998 C CA . PRO A 1 133 ? -12.302 -1.794 16.932 1.00 94.75 133 PRO A CA 1
ATOM 999 C C . PRO A 1 133 ? -10.966 -1.051 16.989 1.00 94.75 133 PRO A C 1
ATOM 1001 O O . PRO A 1 133 ? -10.173 -1.056 16.055 1.00 94.75 133 PRO A O 1
ATOM 1004 N N . ARG A 1 134 ? -10.653 -0.491 18.159 1.00 93.31 134 ARG A N 1
ATOM 1005 C CA . ARG A 1 134 ? -9.408 0.263 18.397 1.00 93.31 134 ARG A CA 1
ATOM 1006 C C . ARG A 1 134 ? -8.135 -0.588 18.405 1.00 93.31 134 ARG A C 1
ATOM 1008 O O . ARG A 1 134 ? -7.044 -0.050 18.573 1.00 93.31 134 ARG A O 1
ATOM 1015 N N . GLN A 1 135 ? -8.273 -1.907 18.312 1.00 95.38 135 GLN A N 1
ATOM 1016 C CA . GLN A 1 135 ? -7.170 -2.857 18.260 1.00 95.38 135 GLN A CA 1
ATOM 1017 C C . GLN A 1 135 ? -7.511 -3.969 17.273 1.00 95.38 135 GLN A C 1
ATOM 1019 O O . GLN A 1 135 ? -8.563 -4.603 17.378 1.00 95.38 135 GLN A O 1
ATOM 1024 N N . PHE A 1 136 ? -6.596 -4.218 16.348 1.00 97.12 136 PHE A N 1
ATOM 1025 C CA . PHE A 1 136 ? -6.672 -5.270 15.344 1.00 97.12 136 PHE A CA 1
ATOM 1026 C C . PHE A 1 136 ? -5.260 -5.635 14.884 1.00 97.12 136 PHE A C 1
ATOM 1028 O O . PHE A 1 136 ? -4.278 -5.024 15.311 1.00 97.12 136 PHE A O 1
ATOM 1035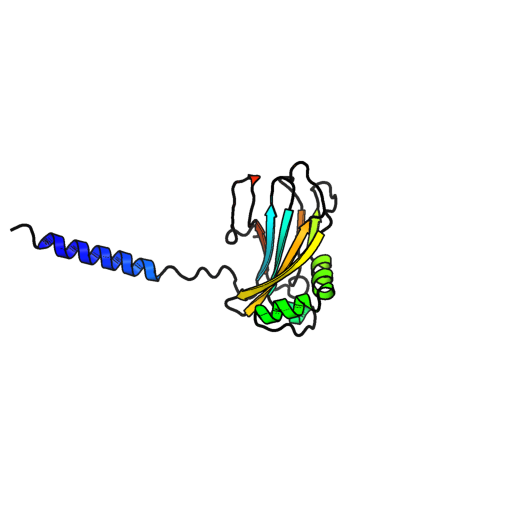 N N . VAL A 1 137 ? -5.154 -6.674 14.065 1.00 97.75 137 VAL A N 1
ATOM 1036 C CA . VAL A 1 137 ? -3.887 -7.202 13.565 1.00 97.75 137 VAL A CA 1
ATOM 1037 C C . VAL A 1 137 ? -3.802 -6.954 12.069 1.00 97.75 137 VAL A C 1
ATOM 1039 O O . VAL A 1 137 ? -4.722 -7.303 11.330 1.00 97.75 137 VAL A O 1
ATOM 1042 N N . VAL A 1 138 ? -2.664 -6.414 11.641 1.00 97.69 138 VAL A N 1
ATOM 1043 C CA . VAL A 1 138 ? -2.273 -6.283 10.237 1.00 97.69 138 VAL A CA 1
ATOM 1044 C C . VAL A 1 138 ? -1.004 -7.100 10.035 1.00 97.69 138 VAL A C 1
ATOM 1046 O O . VAL A 1 138 ? -0.0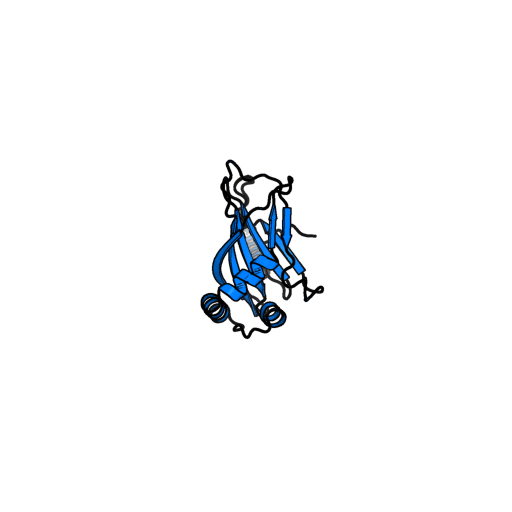48 -6.967 10.798 1.00 97.69 138 VAL A O 1
ATOM 1049 N N . THR A 1 139 ? -1.005 -7.965 9.029 1.00 97.69 139 THR A N 1
ATOM 1050 C CA . THR A 1 139 ? 0.200 -8.619 8.514 1.00 97.69 139 THR A CA 1
ATOM 1051 C C . THR A 1 139 ? 0.471 -8.050 7.138 1.00 97.69 139 THR A C 1
ATOM 1053 O O . THR A 1 139 ? -0.434 -8.025 6.308 1.00 97.69 139 THR A O 1
ATOM 1056 N N . TYR A 1 140 ? 1.694 -7.581 6.919 1.00 97.56 140 TYR A N 1
ATOM 1057 C CA . TYR A 1 140 ? 2.112 -6.997 5.657 1.00 97.56 140 TYR A CA 1
ATOM 1058 C C . TYR A 1 140 ? 3.599 -7.274 5.430 1.00 97.56 140 TYR A C 1
ATOM 1060 O O . TYR A 1 140 ? 4.422 -6.950 6.288 1.00 97.56 140 TYR A O 1
ATOM 1068 N N . ASP A 1 141 ? 3.937 -7.920 4.315 1.00 97.19 141 ASP A N 1
ATOM 1069 C CA . ASP A 1 141 ? 5.317 -8.301 3.974 1.00 97.19 141 ASP A CA 1
ATOM 1070 C C . ASP A 1 141 ? 5.659 -8.118 2.486 1.00 97.19 141 ASP A C 1
ATOM 1072 O O . ASP A 1 141 ? 6.666 -8.650 1.996 1.00 97.19 141 ASP A O 1
ATOM 1076 N N . ALA A 1 142 ? 4.843 -7.350 1.758 1.00 96.88 142 ALA A N 1
ATOM 1077 C CA . ALA A 1 142 ? 5.084 -7.090 0.348 1.00 96.88 142 ALA A CA 1
ATOM 1078 C C . ALA A 1 142 ? 6.472 -6.469 0.148 1.00 96.88 142 ALA A C 1
ATOM 1080 O O . ALA A 1 142 ? 6.946 -5.676 0.963 1.00 96.88 142 ALA A O 1
ATOM 1081 N N . ILE A 1 143 ? 7.134 -6.857 -0.944 1.00 97.12 143 ILE A N 1
ATOM 1082 C CA . ILE A 1 143 ? 8.532 -6.539 -1.279 1.00 97.12 143 ILE A CA 1
ATOM 1083 C C . ILE A 1 143 ? 9.541 -7.167 -0.305 1.00 97.12 143 ILE A C 1
ATOM 1085 O O . ILE A 1 143 ? 10.442 -7.876 -0.748 1.00 97.12 143 ILE A O 1
ATOM 1089 N N . VAL A 1 144 ? 9.378 -6.984 1.007 1.00 96.44 144 VAL A N 1
ATOM 1090 C CA . VAL A 1 144 ? 10.303 -7.453 2.055 1.00 96.44 144 VAL A CA 1
ATOM 1091 C C . VAL A 1 144 ? 10.463 -8.974 2.053 1.00 96.44 144 VAL A C 1
ATOM 1093 O O . VAL A 1 144 ? 11.559 -9.468 2.317 1.00 96.44 144 VAL A O 1
ATOM 1096 N N . HIS A 1 145 ? 9.419 -9.729 1.693 1.00 96.50 145 HIS A N 1
ATOM 1097 C CA . HIS A 1 145 ? 9.506 -11.189 1.568 1.00 96.50 145 HIS A CA 1
ATOM 1098 C C . HIS A 1 145 ? 10.593 -11.645 0.570 1.00 96.50 145 HIS A C 1
ATOM 1100 O O . HIS A 1 145 ? 11.192 -12.706 0.756 1.00 96.50 145 HIS A O 1
ATOM 1106 N N . ALA A 1 146 ? 10.854 -10.852 -0.478 1.00 96.88 146 ALA A N 1
ATOM 1107 C CA . ALA A 1 146 ? 11.859 -11.118 -1.508 1.00 96.88 146 ALA A CA 1
ATOM 1108 C C . ALA A 1 146 ? 13.127 -10.263 -1.338 1.00 96.88 146 ALA A C 1
ATOM 1110 O O . ALA A 1 146 ? 14.217 -10.710 -1.696 1.00 96.88 146 ALA A O 1
ATOM 1111 N N . LYS A 1 147 ? 12.988 -9.058 -0.774 1.00 96.06 147 LYS A N 1
ATOM 1112 C CA . LYS A 1 147 ? 14.039 -8.049 -0.591 1.00 96.06 147 LYS A CA 1
ATOM 1113 C C . LYS A 1 147 ? 14.134 -7.654 0.891 1.00 96.06 147 LYS A C 1
ATOM 1115 O O . LYS A 1 147 ? 13.648 -6.590 1.276 1.00 96.06 147 LYS A O 1
ATOM 1120 N N . PRO A 1 148 ? 14.721 -8.506 1.754 1.00 94.31 148 PRO A N 1
ATOM 1121 C CA . PRO A 1 148 ? 14.717 -8.320 3.211 1.00 94.31 148 PRO A CA 1
ATOM 1122 C C . PRO A 1 148 ? 15.477 -7.074 3.696 1.00 94.31 148 PRO A C 1
ATOM 1124 O O . PRO A 1 148 ? 15.403 -6.726 4.872 1.00 94.31 148 PRO A O 1
ATOM 1127 N N . GLU A 1 149 ? 16.244 -6.423 2.824 1.00 93.44 149 GLU A N 1
ATOM 1128 C CA . GLU A 1 149 ? 16.893 -5.135 3.064 1.00 93.44 149 GLU A CA 1
ATOM 1129 C C . GLU A 1 149 ? 15.963 -3.920 2.912 1.00 93.44 149 GLU A C 1
ATOM 1131 O O . GLU A 1 149 ? 16.337 -2.829 3.342 1.00 93.44 149 GLU A O 1
ATOM 1136 N N . ARG A 1 150 ? 14.782 -4.086 2.300 1.00 93.25 150 ARG A N 1
ATOM 1137 C CA . ARG A 1 150 ? 13.760 -3.037 2.168 1.00 93.25 150 ARG A CA 1
ATOM 1138 C C . ARG A 1 150 ? 12.943 -2.912 3.456 1.00 93.25 150 ARG A C 1
ATOM 1140 O O . ARG A 1 150 ? 12.855 -3.853 4.245 1.00 93.25 150 ARG A O 1
ATOM 1147 N N . ALA A 1 151 ? 12.328 -1.751 3.663 1.00 91.81 151 ALA A N 1
ATOM 1148 C CA . ALA A 1 151 ? 11.468 -1.498 4.819 1.00 91.81 151 ALA A CA 1
ATOM 1149 C C . ALA A 1 151 ? 9.991 -1.498 4.410 1.00 91.81 151 ALA A C 1
ATOM 1151 O O . ALA A 1 151 ? 9.633 -0.831 3.444 1.00 91.81 151 ALA A O 1
ATOM 1152 N N . ALA A 1 152 ? 9.150 -2.211 5.165 1.00 92.44 152 ALA A N 1
ATOM 1153 C CA . ALA A 1 152 ? 7.692 -2.132 5.074 1.00 92.44 152 ALA A CA 1
ATOM 1154 C C . ALA A 1 152 ? 7.162 -1.296 6.241 1.00 92.44 152 ALA A C 1
ATOM 1156 O O . ALA A 1 152 ? 7.418 -1.614 7.406 1.00 92.44 152 ALA A O 1
ATOM 1157 N N . LEU A 1 153 ? 6.455 -0.214 5.929 1.00 92.75 153 LEU A N 1
ATOM 1158 C CA . LEU A 1 153 ? 6.049 0.800 6.895 1.00 92.75 153 LEU A CA 1
ATOM 1159 C C . LEU A 1 153 ? 4.529 0.905 6.913 1.00 92.75 153 LEU A C 1
ATOM 1161 O O . LEU A 1 153 ? 3.892 1.006 5.874 1.00 92.75 153 LEU A O 1
ATOM 1165 N N . LEU A 1 154 ? 3.954 0.872 8.110 1.00 93.44 154 LEU A N 1
ATOM 1166 C CA . LEU A 1 154 ? 2.526 1.055 8.336 1.00 93.44 154 LEU A CA 1
ATOM 1167 C C . LEU A 1 154 ? 2.308 2.448 8.915 1.00 93.44 154 LEU A C 1
ATOM 1169 O O . LEU A 1 154 ? 2.924 2.799 9.928 1.00 93.44 154 LEU A O 1
ATOM 1173 N N . ALA A 1 155 ? 1.408 3.210 8.310 1.00 91.75 155 ALA A N 1
ATOM 1174 C CA . ALA A 1 155 ? 0.968 4.504 8.803 1.00 91.75 155 ALA A CA 1
ATOM 1175 C C . ALA A 1 155 ? -0.561 4.549 8.880 1.00 91.75 155 ALA A C 1
ATOM 1177 O O . ALA A 1 155 ? -1.264 3.959 8.064 1.00 91.75 155 ALA A O 1
ATOM 1178 N N . ILE A 1 156 ? -1.074 5.256 9.886 1.00 92.38 156 ILE A N 1
ATOM 1179 C CA . ILE A 1 156 ? -2.492 5.614 9.953 1.00 92.38 156 ILE A CA 1
ATOM 1180 C C . ILE A 1 156 ? -2.592 7.036 9.415 1.00 92.38 156 ILE A C 1
ATOM 1182 O O . ILE A 1 156 ? -2.221 7.984 10.117 1.00 92.38 156 ILE A O 1
ATOM 1186 N N . ALA A 1 157 ? -3.050 7.151 8.169 1.00 91.00 157 ALA A N 1
ATOM 1187 C CA . ALA A 1 157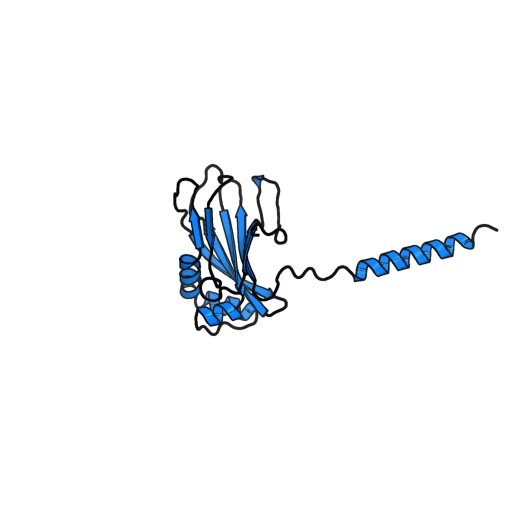 ? -3.241 8.420 7.482 1.00 91.00 157 ALA A CA 1
ATOM 1188 C C . ALA A 1 157 ? -4.419 9.176 8.104 1.00 91.00 157 ALA A C 1
ATOM 1190 O O . ALA A 1 157 ? -4.282 10.338 8.495 1.00 91.00 157 ALA A O 1
ATOM 1191 N N . THR A 1 158 ? -5.539 8.492 8.322 1.00 90.69 158 THR A N 1
ATOM 1192 C CA . THR A 1 158 ? -6.714 9.072 8.974 1.00 90.69 158 THR A CA 1
ATOM 1193 C C . THR A 1 158 ? -7.223 8.172 10.089 1.00 90.69 158 THR A C 1
ATOM 1195 O O . THR A 1 158 ? -7.275 6.954 9.966 1.00 90.69 158 THR A O 1
ATOM 1198 N N . ASP A 1 159 ? -7.621 8.781 11.203 1.00 92.56 159 ASP A N 1
ATOM 1199 C CA . ASP A 1 159 ? -8.354 8.122 12.280 1.00 92.56 159 ASP A CA 1
ATOM 1200 C C . ASP A 1 159 ? -9.367 9.100 12.880 1.00 92.56 159 ASP A C 1
ATOM 1202 O O . ASP A 1 159 ? -9.038 9.949 13.723 1.00 92.56 159 ASP A O 1
ATOM 1206 N N . PHE A 1 160 ? -10.622 8.959 12.446 1.00 88.25 160 PHE A N 1
ATOM 1207 C CA . PHE A 1 160 ? -11.737 9.805 12.880 1.00 88.25 160 PHE A CA 1
ATOM 1208 C C . PHE A 1 160 ? -11.943 9.749 14.397 1.00 88.25 160 PHE A C 1
ATOM 1210 O O . PHE A 1 160 ? -12.193 10.780 15.025 1.00 88.25 160 PHE A O 1
ATOM 1217 N N . GLY A 1 161 ? -11.760 8.573 15.005 1.00 85.00 161 GLY A N 1
ATOM 1218 C CA . GLY A 1 161 ? -11.968 8.363 16.436 1.00 85.00 161 GLY A CA 1
ATOM 1219 C C . GLY A 1 161 ? -10.968 9.114 17.320 1.00 85.00 161 GLY A C 1
ATOM 1220 O O . GLY A 1 161 ? -11.310 9.514 18.436 1.00 85.00 161 GLY A O 1
ATOM 1221 N N . SER A 1 162 ? -9.742 9.343 16.838 1.00 86.38 162 SER A N 1
ATOM 1222 C CA . SER A 1 162 ? -8.737 10.154 17.545 1.00 86.38 162 SER A CA 1
ATOM 1223 C C . SER A 1 162 ? -8.669 11.611 17.080 1.00 86.38 162 SER A C 1
ATOM 1225 O O . SER A 1 162 ? -8.041 12.431 17.753 1.00 86.38 162 SER A O 1
ATOM 1227 N N . GLY A 1 163 ? -9.330 11.953 15.970 1.00 85.25 163 GLY A N 1
ATOM 1228 C CA . GLY A 1 163 ? -9.215 13.259 15.321 1.00 85.25 163 GLY A CA 1
ATOM 1229 C C . GLY A 1 163 ? -7.896 13.443 14.565 1.00 85.25 163 GLY A C 1
ATOM 1230 O O . GLY A 1 163 ? -7.417 14.574 14.449 1.00 85.25 163 GLY A O 1
ATOM 1231 N N . THR A 1 164 ? -7.300 12.348 14.090 1.00 83.75 164 THR A N 1
ATOM 1232 C CA . THR A 1 164 ? -6.096 12.351 13.249 1.00 83.75 164 THR A CA 1
ATOM 1233 C C . THR A 1 164 ? -6.518 12.410 11.785 1.00 83.75 164 THR A C 1
ATOM 1235 O O . THR A 1 164 ? -7.348 11.614 11.357 1.00 83.75 164 THR A O 1
ATOM 1238 N N . PHE A 1 165 ? -5.958 13.346 11.017 1.00 82.56 165 PHE A N 1
ATOM 1239 C CA . PHE A 1 165 ? -6.298 13.544 9.605 1.00 82.56 165 PHE A CA 1
ATOM 1240 C C . PHE A 1 165 ? -5.036 13.826 8.791 1.00 82.56 165 PHE A C 1
ATOM 1242 O O . PHE A 1 165 ? -4.234 14.671 9.204 1.00 82.56 165 PHE A O 1
ATOM 1249 N N . ASN A 1 166 ? -4.904 13.178 7.630 1.00 75.50 166 ASN A N 1
ATOM 1250 C CA . ASN A 1 166 ? -3.790 13.339 6.683 1.00 75.50 166 ASN A CA 1
ATOM 1251 C C . ASN A 1 166 ? -2.406 13.193 7.345 1.00 75.50 166 ASN A C 1
ATOM 1253 O O . ASN A 1 166 ? -1.479 13.968 7.098 1.00 75.50 166 ASN A O 1
ATOM 1257 N N . ASN A 1 167 ? -2.287 12.232 8.256 1.00 74.00 167 ASN A N 1
ATOM 1258 C CA . ASN A 1 167 ? -1.064 11.906 8.964 1.00 74.00 167 ASN A CA 1
ATOM 1259 C C . ASN A 1 167 ? -0.226 10.893 8.172 1.00 74.00 167 ASN A C 1
ATOM 1261 O O . ASN A 1 167 ? -0.117 9.720 8.515 1.00 74.00 167 ASN A O 1
ATOM 1265 N N . GLU A 1 168 ? 0.409 11.377 7.114 1.00 66.12 168 GLU A N 1
ATOM 1266 C CA . GLU A 1 168 ? 1.305 10.564 6.283 1.00 66.12 168 GLU A CA 1
ATOM 1267 C C . GLU A 1 168 ? 2.746 10.514 6.831 1.00 66.12 168 GLU A C 1
ATOM 1269 O O . GLU A 1 168 ? 3.595 9.810 6.289 1.00 66.12 168 GLU A O 1
ATOM 1274 N N . ALA A 1 169 ? 3.040 11.268 7.902 1.00 61.44 169 ALA A N 1
ATOM 1275 C CA . ALA A 1 169 ? 4.395 11.477 8.418 1.00 61.44 169 ALA A CA 1
ATOM 1276 C C . ALA A 1 169 ? 4.733 10.680 9.695 1.00 61.44 169 ALA A C 1
ATOM 1278 O O . ALA A 1 169 ? 5.908 10.370 9.911 1.00 61.44 169 ALA A O 1
ATOM 1279 N N . ASP A 1 170 ? 3.751 10.343 10.543 1.00 63.47 170 ASP A N 1
ATOM 1280 C CA . ASP A 1 170 ? 3.988 9.547 11.757 1.00 63.47 170 ASP A CA 1
ATOM 1281 C C . ASP A 1 170 ? 3.744 8.052 11.496 1.00 63.47 170 ASP A C 1
ATOM 1283 O O . ASP A 1 170 ? 2.617 7.556 11.507 1.00 63.47 170 ASP A O 1
ATOM 1287 N N . MET A 1 171 ? 4.842 7.324 11.289 1.00 61.38 171 MET A N 1
ATOM 1288 C CA . MET A 1 171 ? 4.858 5.874 11.068 1.00 61.38 171 MET A CA 1
ATOM 1289 C C . MET A 1 171 ? 4.676 5.086 12.371 1.00 61.38 171 MET A C 1
ATOM 1291 O O . MET A 1 171 ? 5.288 5.405 13.394 1.00 61.38 171 MET A O 1
ATOM 1295 N N . LEU A 1 172 ? 3.911 3.992 12.320 1.00 59.41 172 LEU A N 1
ATOM 1296 C CA . LEU A 1 172 ? 3.618 3.124 13.469 1.00 59.41 172 LEU A CA 1
ATOM 1297 C C . LEU A 1 172 ? 4.465 1.845 13.547 1.00 59.41 172 LEU A C 1
ATOM 1299 O O . LEU A 1 172 ? 4.223 1.010 14.417 1.00 59.41 172 LEU A O 1
ATOM 1303 N N . LEU A 1 173 ? 5.504 1.703 12.722 1.00 41.25 173 LEU A N 1
ATOM 1304 C CA . LEU A 1 173 ? 6.454 0.591 12.822 1.00 41.25 173 LEU A CA 1
ATOM 1305 C C . LEU A 1 173 ? 7.875 1.083 13.134 1.00 41.25 173 LEU A C 1
ATOM 1307 O O . LEU A 1 173 ? 8.535 1.707 12.305 1.00 41.25 173 LEU A O 1
ATOM 1311 N N . ARG A 1 174 ? 8.347 0.763 14.344 1.00 37.41 174 ARG A N 1
ATOM 1312 C CA . ARG A 1 174 ? 9.764 0.630 14.715 1.00 37.41 174 ARG A CA 1
ATOM 1313 C C . ARG A 1 174 ? 9.947 -0.565 15.635 1.00 37.41 174 ARG A C 1
ATOM 1315 O O . ARG A 1 174 ? 9.124 -0.707 16.567 1.00 37.41 174 ARG A O 1
#

Foldseek 3Di:
DPPPPVVVVVVVVVVVVVVVVVPPPPPQLDDPQEWEWEWAFDFWWIKIKTWAQPVLVCVVLVDDQDQFFVSNQVVCVVVVCSVVVLQQVFKWKFAPVRHTFDKDKDGWGWDQHPVTIIIMIIIIRPDTGPGDDPDIDMGGCRSCVVVVVGHYWYDHCHDVVVRHHRPSRDTPDD

Mean predicted aligned error: 8.77 Å

pLDDT: mean 86.35, std 17.52, range [37.41, 98.69]

Solvent-accessible surface area (backbone atoms only — not comparable to full-atom values): 9854 Å² total; per-residue (Å²): 143,86,74,72,72,67,62,58,59,56,56,54,52,53,52,53,55,57,59,57,61,75,64,68,63,82,80,69,83,63,59,82,63,51,30,40,37,38,32,35,37,44,66,40,45,43,38,33,38,36,38,38,40,36,70,61,49,22,66,76,70,72,52,88,61,45,68,44,20,70,46,25,21,56,46,40,72,73,42,47,65,65,53,48,54,52,47,61,74,28,49,48,41,25,42,82,86,66,50,74,50,50,74,44,72,63,62,66,38,45,40,79,48,93,80,44,16,24,35,32,43,32,32,38,45,67,56,92,36,94,56,56,69,96,63,64,45,78,49,73,44,60,65,31,80,84,37,75,90,41,47,73,40,41,26,56,25,26,29,60,90,79,71,45,68,81,31,79,78,64,67,75,67,133

Radius of gyration: 21.85 Å; Cα contacts (8 Å, |Δi|>4): 315; chains: 1; bounding box: 40×77×36 Å